Protein AF-A0A7S1W6C0-F1 (afdb_monomer_lite)

Radius of gyration: 25.52 Å; chains: 1; bounding box: 101×41×39 Å

Foldseek 3Di:
DDDDDDDDDDDDPPPDDDDPDDDDDDPLQQEEEAALPDPAAQAQVNLVGHPYYDDFPLDFPWDQDPVRAIDGPRRNVVVVVVPRPHYHYLYNFGADPVQVVVLNCCGHVVVDGSVRFDKDAQAWQALVQASPDDPQFTDTPHRYMFGWDQDPVGDTGGDDPPCPSNVSRVVSVPPPVVVD

Sequence (180 aa):
MRAPGGEAGGGGEAAAAGAPEAPRLPPWERVCLLDMDAEEALAPEDVARFDALIFGGILGNVTELPDGGYGSDDRTSEIRRLGFVHRRHLGPMQMTTDTAVLVCNLVLEDARPLAEIPFLDSPEIGASGDTKAGASECTCMEGFRYVARRAADGDWEPTLPDGMAELLAKSAGDDILDSL

InterPro domains:
  IPR007364 Protein arginine N-methyltransferase SFM1-like [PF04252] (29-172)
  IPR007364 Protein arginine N-methyltransferase SFM1-like [PTHR35517] (29-174)

Structure (mmCIF, N/CA/C/O backbone):
data_AF-A0A7S1W6C0-F1
#
_entry.id   AF-A0A7S1W6C0-F1
#
loop_
_atom_site.group_PDB
_atom_site.id
_atom_site.type_symbol
_atom_site.label_atom_id
_atom_site.label_alt_id
_atom_site.label_comp_id
_atom_site.label_asym_id
_atom_site.label_entity_id
_atom_site.label_seq_id
_atom_site.pdbx_PDB_ins_code
_atom_site.Cartn_x
_atom_site.Cartn_y
_atom_site.Cartn_z
_atom_site.occupancy
_atom_site.B_iso_or_equiv
_atom_site.auth_seq_id
_atom_site.auth_comp_id
_atom_site.auth_asym_id
_atom_site.auth_atom_id
_atom_site.pdbx_PDB_model_num
ATOM 1 N N . MET A 1 1 ? -79.864 -12.080 -11.402 1.00 49.44 1 MET A N 1
ATOM 2 C CA . MET A 1 1 ? -78.447 -12.517 -11.422 1.00 49.44 1 MET A CA 1
ATOM 3 C C . MET A 1 1 ? -77.684 -11.617 -12.388 1.00 49.44 1 MET A C 1
ATOM 5 O O . MET A 1 1 ? -78.238 -11.342 -13.443 1.00 49.44 1 MET A O 1
ATOM 9 N N . ARG A 1 2 ? -76.453 -11.222 -12.017 1.00 35.69 2 ARG A N 1
ATOM 10 C CA . ARG A 1 2 ? -75.518 -10.231 -12.617 1.00 35.69 2 ARG A CA 1
ATOM 11 C C . ARG A 1 2 ? -75.660 -8.766 -12.157 1.00 35.69 2 ARG A C 1
ATOM 13 O O . ARG A 1 2 ? -76.590 -8.074 -12.545 1.00 35.69 2 ARG A O 1
ATOM 20 N N . ALA A 1 3 ? -74.674 -8.331 -11.362 1.00 47.00 3 ALA A N 1
ATOM 21 C CA . ALA A 1 3 ? -74.160 -6.952 -11.307 1.00 47.00 3 ALA A CA 1
ATOM 22 C C . ALA A 1 3 ? -73.262 -6.691 -12.545 1.00 47.00 3 ALA A C 1
ATOM 24 O O . ALA A 1 3 ? -72.923 -7.671 -13.223 1.00 47.00 3 ALA A O 1
ATOM 25 N N . PRO A 1 4 ? -72.903 -5.436 -12.892 1.00 49.56 4 PRO A N 1
ATOM 26 C CA . PRO A 1 4 ? -71.765 -4.703 -12.282 1.00 49.56 4 PRO A CA 1
ATOM 27 C C . PRO A 1 4 ? -72.047 -3.174 -12.220 1.00 49.56 4 PRO A C 1
ATOM 29 O O . PRO A 1 4 ? -73.127 -2.746 -12.600 1.00 49.56 4 PRO A O 1
ATOM 32 N N . GLY A 1 5 ? -71.220 -2.240 -11.759 1.00 35.69 5 GLY A N 1
ATOM 33 C CA . GLY A 1 5 ? -69.847 -2.170 -11.272 1.00 35.69 5 GLY A CA 1
ATOM 34 C C . GLY A 1 5 ? -69.580 -0.673 -11.021 1.00 35.69 5 GLY A C 1
ATOM 35 O O . GLY A 1 5 ? -70.047 0.164 -11.791 1.00 35.69 5 GLY A O 1
ATOM 36 N N . GLY A 1 6 ? -68.932 -0.329 -9.909 1.00 39.00 6 GLY A N 1
ATOM 37 C CA . GLY A 1 6 ? -68.537 1.046 -9.600 1.00 39.00 6 GLY A CA 1
ATOM 38 C C . GLY A 1 6 ? -67.106 1.298 -10.061 1.00 39.00 6 GLY A C 1
ATOM 39 O O . GLY A 1 6 ? -66.210 0.551 -9.675 1.00 39.00 6 GLY A O 1
ATOM 40 N N . GLU A 1 7 ? -66.895 2.343 -10.857 1.00 37.06 7 GLU A N 1
ATOM 41 C CA . GLU A 1 7 ? -65.571 2.896 -11.143 1.00 37.06 7 GLU A CA 1
ATOM 42 C C . GLU A 1 7 ? -65.355 4.133 -10.266 1.00 37.06 7 GLU A C 1
ATOM 44 O O . GLU A 1 7 ? -66.051 5.138 -10.399 1.00 37.06 7 GLU A O 1
ATOM 49 N N . ALA A 1 8 ? -64.385 4.053 -9.357 1.00 40.72 8 ALA A N 1
ATOM 50 C CA . ALA A 1 8 ? -63.789 5.211 -8.710 1.00 40.72 8 ALA A CA 1
ATOM 51 C C . ALA A 1 8 ? -62.377 5.365 -9.279 1.00 40.72 8 ALA A C 1
ATOM 53 O O . ALA A 1 8 ? -61.504 4.533 -9.035 1.00 40.72 8 ALA A O 1
ATOM 54 N N . GLY A 1 9 ? -62.179 6.414 -10.077 1.00 36.75 9 GLY A N 1
ATOM 55 C CA . GLY A 1 9 ? -60.872 6.812 -10.582 1.00 36.75 9 GLY A CA 1
ATOM 56 C C . GLY A 1 9 ? -59.991 7.305 -9.438 1.00 36.75 9 GLY A C 1
ATOM 57 O O . GLY A 1 9 ? -60.198 8.398 -8.919 1.00 36.75 9 GLY A O 1
ATOM 58 N N . GLY A 1 10 ? -59.012 6.492 -9.047 1.00 35.94 10 GLY A N 1
ATOM 59 C CA . GLY A 1 10 ? -57.879 6.919 -8.236 1.00 35.94 10 GLY A CA 1
ATOM 60 C C . GLY A 1 10 ? -56.774 7.419 -9.156 1.00 35.94 10 GLY A C 1
ATOM 61 O O . GLY A 1 10 ? -56.163 6.627 -9.871 1.00 35.94 10 GLY A O 1
ATOM 62 N N . GLY A 1 11 ? -56.543 8.731 -9.162 1.00 34.03 11 GLY A N 1
ATOM 63 C CA . GLY A 1 11 ? -55.372 9.328 -9.793 1.00 34.03 11 GLY A CA 1
ATOM 64 C C . GLY A 1 11 ? -54.108 8.802 -9.120 1.00 34.03 11 GLY A C 1
ATOM 65 O O . GLY A 1 11 ? -53.917 8.993 -7.922 1.00 34.03 11 GLY A O 1
ATOM 66 N N . GLY A 1 12 ? -53.276 8.104 -9.890 1.00 36.66 12 GLY A N 1
ATOM 67 C CA . GLY A 1 12 ? -51.942 7.709 -9.466 1.00 36.66 12 GLY A CA 1
ATOM 68 C C . GLY A 1 12 ? -51.051 8.940 -9.387 1.00 36.66 12 GLY A C 1
ATOM 69 O O . GLY A 1 12 ? -50.703 9.525 -10.412 1.00 36.66 12 GLY A O 1
ATOM 70 N N . GLU A 1 13 ? -50.684 9.328 -8.172 1.00 41.00 13 GLU A N 1
ATOM 71 C CA . GLU A 1 13 ? -49.554 10.216 -7.944 1.00 41.00 13 GLU A CA 1
ATOM 72 C C . GLU A 1 13 ? -48.288 9.392 -8.192 1.00 41.00 13 GLU A C 1
ATOM 74 O O . GLU A 1 13 ? -47.941 8.484 -7.434 1.00 41.00 13 GLU A O 1
ATOM 79 N N . ALA A 1 14 ? -47.667 9.631 -9.346 1.00 42.00 14 ALA A N 1
ATOM 80 C CA . ALA A 1 14 ? -46.408 9.015 -9.717 1.00 42.00 14 ALA A CA 1
ATOM 81 C C . ALA A 1 14 ? -45.350 9.402 -8.677 1.00 42.00 14 ALA A C 1
ATOM 83 O O . ALA A 1 14 ? -44.993 10.574 -8.552 1.00 42.00 14 ALA A O 1
ATOM 84 N N . ALA A 1 15 ? -44.861 8.409 -7.933 1.00 41.94 15 ALA A N 1
ATOM 85 C CA . ALA A 1 15 ? -43.733 8.569 -7.033 1.00 41.94 15 ALA A CA 1
ATOM 86 C C . ALA A 1 15 ? -42.537 9.100 -7.832 1.00 41.94 15 ALA A C 1
ATOM 88 O O . ALA A 1 15 ? -42.015 8.426 -8.724 1.00 41.94 15 ALA A O 1
ATOM 89 N N . ALA A 1 16 ? -42.130 10.330 -7.526 1.00 45.84 16 ALA A N 1
ATOM 90 C CA . ALA A 1 16 ? -40.901 10.904 -8.035 1.00 45.84 16 ALA A CA 1
ATOM 91 C C . ALA A 1 16 ? -39.736 10.008 -7.595 1.00 45.84 16 ALA A C 1
ATOM 93 O O . ALA A 1 16 ? -39.485 9.837 -6.401 1.00 45.84 16 ALA A O 1
ATOM 94 N N . ALA A 1 17 ? -39.050 9.405 -8.566 1.00 52.84 17 ALA A N 1
ATOM 95 C CA . ALA A 1 17 ? -37.815 8.678 -8.334 1.00 52.84 17 ALA A CA 1
ATOM 96 C C . ALA A 1 17 ? -36.790 9.651 -7.731 1.00 52.84 17 ALA A C 1
ATOM 98 O O . ALA A 1 17 ? -36.376 10.611 -8.382 1.00 52.84 17 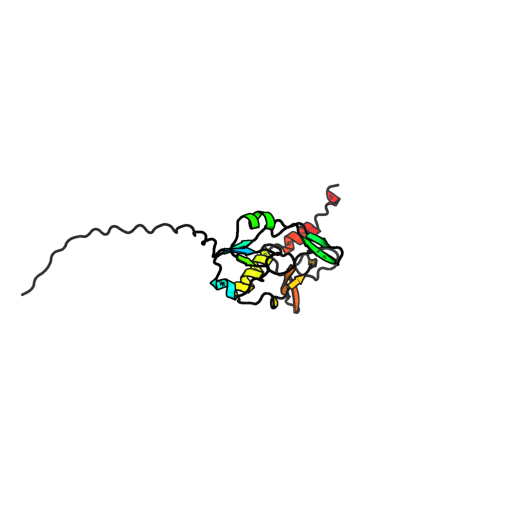ALA A O 1
ATOM 99 N N . GLY A 1 18 ? -36.446 9.432 -6.460 1.00 51.94 18 GLY A N 1
ATOM 100 C CA . GLY A 1 18 ? -35.439 10.213 -5.754 1.00 51.94 18 GLY A CA 1
ATOM 101 C C . GLY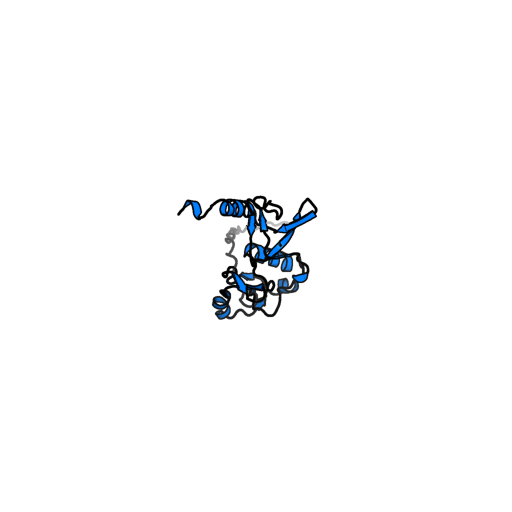 A 1 18 ? -34.090 10.106 -6.460 1.00 51.94 18 GLY A C 1
ATOM 102 O O . GLY A 1 18 ? -33.686 9.022 -6.881 1.00 51.94 18 GLY A O 1
ATOM 103 N N . ALA A 1 19 ? -33.408 11.243 -6.603 1.00 58.03 19 ALA A N 1
ATOM 104 C CA . ALA A 1 19 ? -32.023 11.289 -7.056 1.00 58.03 19 ALA A CA 1
ATOM 105 C C . ALA A 1 19 ? -31.146 10.366 -6.183 1.00 58.03 19 ALA A C 1
ATOM 107 O O . ALA A 1 19 ? -31.437 10.229 -4.991 1.00 58.03 19 ALA A O 1
ATOM 108 N N . PRO A 1 20 ? -30.088 9.742 -6.736 1.00 56.56 20 PRO A N 1
ATOM 109 C CA . PRO A 1 20 ? -29.189 8.915 -5.943 1.00 56.56 20 PRO A CA 1
ATOM 110 C C . PRO A 1 20 ? -28.595 9.768 -4.820 1.00 56.56 20 PRO A C 1
ATOM 112 O O . PRO A 1 20 ? -27.957 10.792 -5.067 1.00 56.56 20 PRO A O 1
ATOM 115 N N . GLU A 1 21 ? -28.867 9.368 -3.582 1.00 65.31 21 GLU A N 1
ATOM 116 C CA . GLU A 1 21 ? -28.285 9.989 -2.402 1.00 65.31 21 GLU A CA 1
ATOM 117 C C . GLU A 1 21 ? -26.764 9.811 -2.477 1.00 65.31 21 GLU A C 1
ATOM 119 O O . GLU A 1 21 ? -26.277 8.713 -2.758 1.00 65.31 21 GLU A O 1
ATOM 124 N N . ALA A 1 22 ? -26.010 10.897 -2.290 1.00 66.25 22 ALA A N 1
ATOM 125 C CA . ALA A 1 22 ? -24.554 10.831 -2.288 1.00 66.25 22 ALA A CA 1
ATOM 126 C C . ALA A 1 22 ? -24.091 9.776 -1.264 1.00 66.25 22 ALA A C 1
ATOM 128 O O . ALA A 1 22 ? -24.671 9.708 -0.174 1.00 66.25 22 ALA A O 1
ATOM 129 N N . PRO A 1 23 ? -23.075 8.954 -1.588 1.00 69.56 23 PRO A N 1
ATOM 130 C CA . PRO A 1 23 ? -22.630 7.904 -0.687 1.00 69.56 23 PRO A CA 1
ATOM 131 C C . PRO A 1 23 ? -22.219 8.530 0.646 1.00 69.56 23 PRO A C 1
ATOM 133 O O . PRO A 1 23 ? -21.350 9.402 0.708 1.00 69.56 23 PRO A O 1
ATOM 136 N N . ARG A 1 24 ? -22.900 8.118 1.716 1.00 80.44 24 ARG A N 1
ATOM 137 C CA . ARG A 1 24 ? -22.562 8.542 3.073 1.00 80.44 24 ARG A CA 1
ATOM 138 C C . ARG A 1 24 ? -21.245 7.882 3.463 1.00 80.44 24 ARG A C 1
ATOM 140 O O . ARG A 1 24 ? -21.060 6.693 3.215 1.00 80.44 24 ARG A O 1
ATOM 147 N N . LEU A 1 25 ? -20.352 8.649 4.086 1.00 85.50 25 LEU A N 1
ATOM 148 C CA . LEU A 1 25 ? -19.139 8.087 4.675 1.00 85.50 25 LEU A CA 1
ATOM 149 C C . LEU A 1 25 ? -19.520 7.055 5.750 1.00 85.50 25 LEU A C 1
ATOM 151 O O . LEU A 1 25 ? -20.492 7.285 6.482 1.00 85.50 25 LEU A O 1
ATOM 155 N N . PRO A 1 26 ? -18.785 5.935 5.851 1.00 91.00 26 PRO A N 1
ATOM 156 C CA . PRO A 1 26 ? -19.050 4.935 6.871 1.00 91.00 26 PRO A CA 1
ATOM 157 C C . PRO A 1 26 ? -18.786 5.499 8.276 1.00 91.00 26 PRO A C 1
ATOM 159 O O . PRO A 1 26 ? -18.070 6.496 8.431 1.00 91.00 26 PRO A O 1
ATOM 162 N N . PRO A 1 27 ? -19.360 4.877 9.319 1.00 92.31 27 PRO A N 1
ATOM 163 C CA . PRO A 1 27 ? -19.049 5.235 10.698 1.00 92.31 27 PRO A CA 1
ATOM 164 C C . PRO A 1 27 ? -17.557 5.012 10.988 1.00 92.31 27 PRO A C 1
ATOM 166 O O . PRO A 1 27 ? -16.916 4.155 10.379 1.00 92.31 27 PRO A O 1
ATOM 169 N N . TRP A 1 28 ? -16.998 5.776 11.928 1.00 90.31 28 TRP A N 1
ATOM 170 C CA . TRP A 1 28 ? -15.554 5.815 12.196 1.00 90.31 28 TRP A CA 1
ATOM 171 C C . TRP A 1 28 ? -14.974 4.456 12.610 1.00 90.31 28 TRP A C 1
ATOM 173 O O . TRP A 1 28 ? -13.836 4.132 12.289 1.00 90.31 28 TRP A O 1
ATOM 183 N N . GLU A 1 29 ? -15.778 3.621 13.265 1.00 94.50 29 GLU A N 1
ATOM 184 C CA . GLU A 1 29 ? -15.439 2.256 13.675 1.00 94.50 29 GLU A CA 1
ATOM 185 C C . GLU A 1 29 ? -15.299 1.291 12.489 1.00 94.50 29 GLU A C 1
ATOM 187 O O . GLU A 1 29 ? -14.768 0.197 12.643 1.00 94.50 29 GLU A O 1
ATOM 192 N N . ARG A 1 30 ? -15.780 1.674 11.302 1.00 95.44 30 ARG A N 1
ATOM 193 C CA . ARG A 1 30 ? -15.620 0.920 10.049 1.00 95.44 30 ARG A CA 1
ATOM 194 C C . ARG A 1 30 ? -14.613 1.580 9.106 1.00 95.44 30 ARG A C 1
ATOM 196 O O . ARG A 1 30 ? -14.504 1.182 7.950 1.00 95.44 30 ARG A O 1
ATOM 203 N N . VAL A 1 31 ? -13.864 2.569 9.593 1.00 95.19 31 VAL A N 1
ATOM 204 C CA . VAL A 1 31 ? -12.767 3.214 8.869 1.00 95.19 31 VAL A CA 1
ATOM 205 C C . VAL A 1 31 ? -11.439 2.723 9.433 1.00 95.19 31 VAL A C 1
ATOM 207 O O . VAL A 1 31 ? -11.209 2.775 10.642 1.00 95.19 31 VAL A O 1
ATOM 210 N N . CYS A 1 32 ? -10.541 2.284 8.556 1.00 96.00 32 CYS A N 1
ATOM 211 C CA . CYS A 1 32 ? -9.176 1.937 8.927 1.00 96.00 32 CYS A CA 1
ATOM 212 C C . CYS A 1 32 ? -8.182 2.951 8.360 1.00 96.00 32 CYS A C 1
ATOM 214 O O . CYS A 1 32 ? -8.211 3.278 7.175 1.00 96.00 32 CYS A O 1
ATOM 216 N N . LEU A 1 33 ? -7.289 3.444 9.215 1.00 94.94 33 LEU A N 1
ATOM 217 C CA . LEU A 1 33 ? -6.145 4.244 8.801 1.00 94.94 33 LEU A CA 1
ATOM 218 C C . LEU A 1 33 ? -4.982 3.321 8.409 1.00 94.94 33 LEU A C 1
ATOM 220 O O . LEU A 1 33 ? -4.511 2.529 9.227 1.00 94.94 33 LEU A O 1
ATOM 224 N N . LEU A 1 34 ? -4.486 3.466 7.184 1.00 94.12 34 LEU A N 1
ATOM 225 C CA . LEU A 1 34 ? -3.234 2.853 6.764 1.00 94.12 34 LEU A CA 1
ATOM 226 C C . LEU A 1 34 ? -2.062 3.671 7.304 1.00 94.12 34 LEU A C 1
ATOM 228 O O . LEU A 1 34 ? -1.939 4.865 7.025 1.00 94.12 34 LEU A O 1
ATOM 232 N N . ASP A 1 35 ? -1.233 3.019 8.108 1.00 91.50 35 ASP A N 1
ATOM 233 C CA . ASP A 1 35 ? -0.169 3.639 8.888 1.00 91.50 35 ASP A CA 1
ATOM 234 C C . ASP A 1 35 ? 1.003 2.665 9.014 1.00 91.50 35 ASP A C 1
ATOM 236 O O . ASP A 1 35 ? 0.819 1.538 9.475 1.00 91.50 35 ASP A O 1
ATOM 240 N N . MET A 1 36 ? 2.200 3.091 8.607 1.00 87.94 36 MET A N 1
ATOM 241 C CA . MET A 1 36 ? 3.411 2.268 8.695 1.00 87.94 36 MET A CA 1
ATOM 242 C C . MET A 1 36 ? 3.764 1.905 10.145 1.00 87.94 36 MET A C 1
ATOM 244 O O . MET A 1 36 ? 4.301 0.828 10.375 1.00 87.94 36 MET A O 1
ATOM 248 N N . ASP A 1 37 ? 3.373 2.740 11.115 1.00 88.19 37 ASP A N 1
ATOM 249 C CA . ASP A 1 37 ? 3.596 2.514 12.550 1.00 88.19 37 ASP A CA 1
ATOM 250 C C . ASP A 1 37 ? 2.436 1.754 13.224 1.00 88.19 37 ASP A C 1
ATOM 252 O O . ASP A 1 37 ? 2.252 1.821 14.447 1.00 88.19 37 ASP A O 1
ATOM 256 N N . ALA A 1 38 ? 1.549 1.118 12.455 1.00 92.19 38 ALA A N 1
ATOM 257 C CA . ALA A 1 38 ? 0.550 0.219 13.023 1.00 92.19 38 ALA A CA 1
ATOM 258 C C . ALA A 1 38 ? 1.204 -1.099 13.469 1.00 92.19 38 ALA A C 1
ATOM 260 O O . ALA A 1 38 ? 2.162 -1.560 12.861 1.00 92.19 38 ALA A O 1
ATOM 261 N N . GLU A 1 39 ? 0.659 -1.737 14.507 1.00 92.94 39 GLU A N 1
ATOM 262 C CA . GLU A 1 39 ? 1.182 -3.021 15.008 1.00 92.94 39 GLU A CA 1
ATOM 263 C C . GLU A 1 39 ? 0.772 -4.214 14.134 1.00 92.94 39 GLU A C 1
ATOM 265 O O . GLU A 1 39 ? 1.493 -5.204 14.049 1.00 92.94 39 GLU A O 1
ATOM 270 N N . GLU A 1 40 ? -0.401 -4.134 13.503 1.00 96.12 40 GLU A N 1
ATOM 271 C CA . GLU A 1 40 ? -0.990 -5.234 12.739 1.00 96.12 40 GLU A CA 1
ATOM 272 C C . GLU A 1 40 ? -0.957 -4.935 11.237 1.00 96.12 40 GLU A C 1
ATOM 274 O O . GLU A 1 40 ? -1.325 -3.841 10.794 1.00 96.12 40 GLU A O 1
ATOM 279 N N . ALA A 1 41 ? -0.557 -5.930 10.446 1.00 97.06 41 ALA A N 1
ATOM 280 C CA . ALA A 1 41 ? -0.608 -5.864 8.991 1.00 97.06 41 ALA A CA 1
ATOM 281 C C . ALA A 1 41 ? -2.058 -5.920 8.501 1.00 97.06 41 ALA A C 1
ATOM 283 O O . ALA A 1 41 ? -2.897 -6.572 9.127 1.00 97.06 41 ALA A O 1
ATOM 284 N N . LEU A 1 42 ? -2.345 -5.284 7.362 1.00 97.88 42 LEU A N 1
ATOM 285 C CA . LEU A 1 42 ? -3.613 -5.496 6.662 1.00 97.88 42 LEU A CA 1
ATOM 286 C C . LEU A 1 42 ? -3.751 -6.979 6.293 1.00 97.88 42 LEU A C 1
ATOM 288 O O . LEU A 1 42 ? -2.835 -7.561 5.703 1.00 97.88 42 LEU A O 1
ATOM 292 N N . ALA A 1 43 ? -4.889 -7.575 6.638 1.00 98.00 43 ALA A N 1
ATOM 293 C CA . ALA A 1 43 ? -5.156 -8.990 6.414 1.00 98.00 43 ALA A CA 1
ATOM 294 C C . ALA A 1 43 ? -6.489 -9.201 5.675 1.00 98.00 43 ALA A C 1
ATOM 296 O O . ALA A 1 43 ? -7.373 -8.348 5.771 1.00 98.00 43 ALA A O 1
ATOM 297 N N . PRO A 1 44 ? -6.675 -10.326 4.958 1.00 98.25 44 PRO A N 1
ATOM 298 C CA . PRO A 1 44 ? -7.917 -10.599 4.230 1.00 98.25 44 PRO A CA 1
ATOM 299 C C . PRO A 1 44 ? -9.184 -10.513 5.092 1.00 98.25 44 PRO A C 1
ATOM 301 O O . PRO A 1 44 ? -10.228 -10.060 4.631 1.00 98.25 44 PRO A O 1
ATOM 304 N N . GLU A 1 45 ? -9.107 -10.889 6.370 1.00 97.88 45 GLU A N 1
ATOM 305 C CA . GLU A 1 45 ? -10.244 -10.867 7.298 1.00 97.88 45 GLU A CA 1
ATOM 306 C C . GLU A 1 45 ? -10.753 -9.448 7.596 1.00 97.88 45 GLU A C 1
ATOM 308 O O . GLU A 1 45 ? -11.891 -9.269 8.046 1.00 97.88 45 GLU A O 1
ATOM 313 N N . ASP A 1 46 ? -9.936 -8.426 7.336 1.00 97.81 46 ASP A N 1
ATOM 314 C CA . ASP A 1 46 ? -10.300 -7.032 7.559 1.00 97.81 46 ASP A CA 1
ATOM 315 C C . ASP A 1 46 ? -11.395 -6.540 6.590 1.00 97.81 46 ASP A C 1
ATOM 317 O O . ASP A 1 46 ? -12.085 -5.569 6.910 1.00 97.81 46 ASP A O 1
ATOM 321 N N . VAL A 1 47 ? -11.660 -7.253 5.482 1.00 96.56 47 VAL A N 1
ATOM 322 C CA . VAL A 1 47 ? -12.748 -6.930 4.531 1.00 96.56 47 VAL A CA 1
ATOM 323 C C . VAL A 1 47 ? -14.131 -6.951 5.194 1.00 96.56 47 VAL A C 1
ATOM 325 O O . VAL A 1 47 ? -15.023 -6.187 4.839 1.00 96.56 47 VAL A O 1
ATOM 328 N N . ALA A 1 48 ? -14.323 -7.785 6.221 1.00 96.50 48 ALA A N 1
ATOM 329 C CA . ALA A 1 48 ? -15.577 -7.830 6.975 1.00 96.50 48 ALA A CA 1
ATOM 330 C C . ALA A 1 48 ? -15.701 -6.672 7.989 1.00 96.50 48 ALA A C 1
ATOM 332 O O . ALA A 1 48 ? -16.791 -6.376 8.498 1.00 96.50 48 ALA A O 1
ATOM 333 N N . ARG A 1 49 ? -14.577 -6.029 8.323 1.00 95.88 49 ARG A N 1
ATOM 334 C CA . ARG A 1 49 ? -14.460 -5.064 9.422 1.00 95.88 49 ARG A CA 1
ATOM 335 C C . ARG A 1 49 ? -14.528 -3.626 8.934 1.00 95.88 49 ARG A C 1
ATOM 337 O O . ARG A 1 49 ? -15.131 -2.804 9.624 1.00 95.88 49 ARG A O 1
ATOM 344 N N . PHE A 1 50 ? -13.941 -3.334 7.777 1.00 96.44 50 PHE A N 1
ATOM 345 C CA . PHE A 1 50 ? -13.774 -1.972 7.281 1.00 96.44 50 PHE A CA 1
ATOM 346 C C . PHE A 1 50 ? -14.560 -1.746 5.987 1.00 96.44 50 PHE A C 1
ATOM 348 O O . PHE A 1 50 ? -14.539 -2.579 5.092 1.00 96.44 50 PHE A O 1
ATOM 355 N N . ASP A 1 51 ? -15.222 -0.595 5.887 1.00 95.25 51 ASP A N 1
ATOM 356 C CA . ASP A 1 51 ? -15.893 -0.129 4.663 1.00 95.25 51 ASP A CA 1
ATOM 357 C C . ASP A 1 51 ? -15.041 0.888 3.894 1.00 95.25 51 ASP A C 1
ATOM 359 O O . ASP A 1 51 ? -15.297 1.168 2.725 1.00 95.25 51 ASP A O 1
ATOM 363 N N . ALA A 1 52 ? -14.065 1.502 4.567 1.00 94.62 52 ALA A N 1
ATOM 364 C CA . ALA A 1 52 ? -13.179 2.485 3.969 1.00 94.62 52 ALA A CA 1
ATOM 365 C C . ALA A 1 52 ? -11.777 2.414 4.571 1.00 94.62 52 ALA A C 1
ATOM 367 O O . ALA A 1 52 ? -11.596 2.216 5.777 1.00 94.62 52 ALA A O 1
ATOM 368 N N . LEU A 1 53 ? -10.794 2.655 3.708 1.00 95.06 53 LEU A N 1
ATOM 369 C CA . LEU A 1 53 ? -9.399 2.833 4.075 1.00 95.06 53 LEU A CA 1
ATOM 370 C C . LEU A 1 53 ? -9.008 4.294 3.872 1.00 95.06 53 LEU A C 1
ATOM 372 O O . LEU A 1 53 ? -9.338 4.902 2.852 1.00 95.06 53 LEU A O 1
ATOM 376 N N . ILE A 1 54 ? -8.282 4.851 4.833 1.00 93.00 54 ILE A N 1
ATOM 377 C CA . ILE A 1 54 ? -7.683 6.177 4.729 1.00 93.00 54 ILE A CA 1
ATOM 378 C C . ILE A 1 54 ? -6.184 6.013 4.552 1.00 93.00 54 ILE A C 1
ATOM 380 O O . ILE A 1 54 ? -5.506 5.409 5.378 1.00 93.00 54 ILE A O 1
ATOM 384 N N . PHE A 1 55 ? -5.672 6.588 3.472 1.00 90.00 55 PHE A N 1
ATOM 385 C CA . PHE A 1 55 ? -4.259 6.584 3.129 1.00 90.00 55 PHE A CA 1
ATOM 386 C C . PHE A 1 55 ? -3.620 7.829 3.754 1.00 90.00 55 PHE A C 1
ATOM 388 O O . PHE A 1 55 ? -3.793 8.948 3.269 1.00 90.00 55 PHE A O 1
ATOM 395 N N . GLY A 1 56 ? -2.940 7.645 4.885 1.00 72.94 56 GLY A N 1
ATOM 396 C CA . GLY A 1 56 ? -2.255 8.721 5.591 1.00 72.94 56 GLY A CA 1
ATOM 397 C C . GLY A 1 56 ? -0.878 9.001 5.016 1.00 72.94 56 GLY A C 1
ATOM 398 O O . GLY A 1 56 ? -0.092 8.074 4.885 1.00 72.94 56 GLY A O 1
ATOM 399 N N . GLY A 1 57 ? -0.583 10.267 4.692 1.00 67.31 57 GLY A N 1
ATOM 400 C CA . GLY A 1 57 ? 0.792 10.775 4.580 1.00 67.31 57 GLY A CA 1
ATOM 401 C C . GLY A 1 57 ? 1.768 9.972 3.708 1.00 67.31 57 GLY A C 1
ATOM 402 O O . GLY A 1 57 ? 2.961 10.024 3.974 1.00 67.31 57 GLY A O 1
ATOM 403 N N . ILE A 1 58 ? 1.286 9.252 2.688 1.00 62.69 58 ILE A N 1
ATOM 404 C CA . ILE A 1 58 ? 2.006 8.126 2.057 1.00 62.69 58 ILE A CA 1
ATOM 405 C C . ILE A 1 58 ? 3.303 8.502 1.336 1.00 62.69 58 ILE A C 1
ATOM 407 O O . ILE A 1 58 ? 4.140 7.642 1.101 1.00 62.69 58 ILE A O 1
ATOM 411 N N . LEU A 1 59 ? 3.527 9.780 1.038 1.00 64.62 59 LEU A N 1
ATOM 412 C CA . LEU A 1 59 ? 4.731 10.267 0.362 1.00 64.62 59 LEU A CA 1
ATOM 413 C C . LEU A 1 59 ? 5.514 11.230 1.269 1.00 64.62 59 LEU A C 1
ATOM 415 O O . LEU A 1 59 ? 5.664 12.417 0.966 1.00 64.62 59 LEU A O 1
ATOM 419 N N . GLY A 1 60 ? 5.960 10.734 2.427 1.00 68.38 60 GLY A N 1
ATOM 420 C CA . GLY A 1 60 ? 7.057 11.355 3.171 1.00 68.38 60 GLY A CA 1
ATOM 421 C C . GLY A 1 60 ? 8.343 11.339 2.340 1.00 68.38 60 GLY A C 1
ATOM 422 O O . GLY A 1 60 ? 8.481 10.499 1.450 1.00 68.38 60 GLY A O 1
ATOM 423 N N . ASN A 1 61 ? 9.265 12.270 2.596 1.00 79.50 61 ASN A N 1
ATOM 424 C CA . ASN A 1 61 ? 10.562 12.221 1.926 1.00 79.50 61 ASN A CA 1
ATOM 425 C C . ASN A 1 61 ? 11.323 10.991 2.430 1.00 79.50 61 ASN A C 1
ATOM 427 O O . ASN A 1 61 ? 11.497 10.838 3.641 1.00 79.50 61 ASN A O 1
ATOM 431 N N . VAL A 1 62 ? 11.746 10.129 1.507 1.00 80.38 62 VAL A N 1
ATOM 432 C CA . VAL A 1 62 ? 12.577 8.960 1.809 1.00 80.38 62 VAL A CA 1
ATOM 433 C C . VAL A 1 62 ? 13.952 9.436 2.273 1.00 80.38 62 VAL A C 1
ATOM 435 O O . VAL A 1 62 ? 14.546 10.335 1.677 1.00 80.38 62 VAL A O 1
ATOM 438 N N . THR A 1 63 ? 14.466 8.819 3.331 1.00 83.94 63 THR A N 1
ATOM 439 C CA . THR A 1 63 ? 15.836 9.009 3.815 1.00 83.94 63 THR A CA 1
ATOM 440 C C . THR A 1 63 ? 16.502 7.653 4.003 1.00 83.94 63 THR A C 1
ATOM 442 O O . THR A 1 63 ? 15.914 6.747 4.591 1.00 83.94 63 THR A O 1
ATOM 445 N N . GLU A 1 64 ? 17.724 7.501 3.499 1.00 83.69 64 GLU A N 1
ATOM 446 C CA . GLU A 1 64 ? 18.541 6.318 3.772 1.00 83.69 64 GLU A CA 1
ATOM 447 C C . GLU A 1 64 ? 19.057 6.381 5.218 1.00 83.69 64 GLU A C 1
ATOM 449 O O . GLU A 1 64 ? 19.516 7.424 5.700 1.00 83.69 64 GLU A O 1
ATOM 454 N N . LEU A 1 65 ? 18.942 5.270 5.935 1.00 84.56 65 LEU A N 1
ATOM 455 C CA . LEU A 1 65 ? 19.364 5.135 7.321 1.00 84.56 65 LEU A CA 1
ATOM 456 C C . LEU A 1 65 ? 20.804 4.598 7.396 1.00 84.56 65 LEU A C 1
ATOM 458 O O . LEU A 1 65 ? 21.260 3.902 6.491 1.00 84.56 65 LEU A O 1
ATOM 462 N N . PRO A 1 66 ? 21.545 4.854 8.494 1.00 86.00 66 PRO A N 1
ATOM 463 C CA . PRO A 1 66 ? 22.937 4.406 8.628 1.00 86.00 66 PRO A CA 1
ATOM 464 C C . PRO A 1 66 ? 23.150 2.885 8.567 1.00 86.00 66 PRO A C 1
ATOM 466 O O . PRO A 1 66 ? 24.284 2.434 8.413 1.00 86.00 66 PRO A O 1
ATOM 469 N N . ASP A 1 67 ? 22.091 2.097 8.753 1.00 86.75 67 ASP A N 1
ATOM 470 C CA . ASP A 1 67 ? 22.096 0.636 8.672 1.00 86.75 67 ASP A CA 1
ATOM 471 C C . ASP A 1 67 ? 21.774 0.100 7.263 1.00 86.75 67 ASP A C 1
ATOM 473 O O . ASP A 1 67 ? 21.720 -1.116 7.077 1.00 86.75 67 ASP A O 1
ATOM 477 N N . GLY A 1 68 ? 21.598 0.988 6.276 1.00 80.56 68 GLY A N 1
ATOM 478 C CA . GLY A 1 68 ? 21.212 0.654 4.904 1.00 80.56 68 GLY A CA 1
ATOM 479 C C . GLY A 1 68 ? 19.711 0.410 4.721 1.00 80.56 68 GLY A C 1
ATOM 480 O O . GLY A 1 68 ? 19.298 -0.062 3.664 1.00 80.56 68 GLY A O 1
ATOM 481 N N . GLY A 1 69 ? 18.892 0.678 5.744 1.00 82.12 69 GLY A N 1
ATOM 482 C CA . GLY A 1 69 ? 17.435 0.710 5.631 1.00 82.12 69 GLY A CA 1
ATOM 483 C C . GLY A 1 69 ? 16.913 2.044 5.090 1.00 82.12 69 GLY A C 1
ATOM 484 O O . GLY A 1 69 ? 17.662 3.003 4.915 1.00 82.12 69 GLY A O 1
ATOM 485 N N . TYR A 1 70 ? 15.599 2.129 4.884 1.00 83.12 70 TYR A N 1
ATOM 486 C CA . TYR A 1 70 ? 14.923 3.365 4.482 1.00 83.12 70 TYR A CA 1
ATOM 487 C C . TYR A 1 70 ? 13.949 3.827 5.567 1.00 83.12 70 TYR A C 1
ATOM 489 O O . TYR A 1 70 ? 13.220 3.026 6.150 1.00 83.12 70 TYR A O 1
ATOM 497 N N . GLY A 1 71 ? 13.938 5.132 5.826 1.00 82.12 71 GLY A N 1
ATOM 498 C CA . GLY A 1 71 ? 12.945 5.825 6.640 1.00 82.12 71 GLY A CA 1
ATOM 499 C C . GLY A 1 71 ? 12.183 6.860 5.815 1.00 82.12 71 GLY A C 1
ATOM 500 O O . GLY A 1 71 ? 12.588 7.211 4.708 1.00 82.12 71 GLY A O 1
ATOM 501 N N . SER A 1 72 ? 11.093 7.389 6.365 1.00 82.38 72 SER A N 1
ATOM 502 C CA . SER A 1 72 ? 10.301 8.442 5.723 1.00 82.38 72 SER A CA 1
ATOM 503 C C . SER A 1 72 ? 9.792 9.449 6.744 1.00 82.38 72 SER A C 1
ATOM 505 O O . SER A 1 72 ? 9.536 9.078 7.891 1.00 82.38 72 SER A O 1
ATOM 507 N N . ASP A 1 73 ? 9.562 10.695 6.325 1.00 83.44 73 ASP A N 1
ATOM 508 C CA . ASP A 1 73 ? 8.853 11.669 7.163 1.00 83.44 73 ASP A CA 1
ATOM 509 C C . ASP A 1 73 ? 7.504 11.104 7.642 1.00 83.44 73 ASP A C 1
ATOM 511 O O . ASP A 1 73 ? 6.637 10.767 6.830 1.00 83.44 73 ASP A O 1
ATOM 515 N N . ASP A 1 74 ? 7.281 11.084 8.957 1.00 82.94 74 ASP A N 1
ATOM 516 C CA . ASP A 1 74 ? 6.013 10.650 9.543 1.00 82.94 74 ASP A CA 1
ATOM 517 C C . ASP A 1 74 ? 4.924 11.731 9.408 1.00 82.94 74 ASP A C 1
ATOM 519 O O . ASP A 1 74 ? 4.536 12.416 10.363 1.00 82.94 74 ASP A O 1
ATOM 523 N N . ARG A 1 75 ? 4.404 11.890 8.189 1.00 83.94 75 ARG A N 1
ATOM 524 C CA . ARG A 1 75 ? 3.276 12.791 7.900 1.00 83.94 75 ARG A CA 1
ATOM 525 C C . ARG A 1 75 ? 1.941 12.231 8.393 1.00 83.94 75 ARG A C 1
ATOM 527 O O . ARG A 1 75 ? 0.992 12.991 8.592 1.00 83.94 75 ARG A O 1
ATOM 534 N N . THR A 1 76 ? 1.858 10.922 8.621 1.00 84.88 76 THR A N 1
ATOM 535 C CA . THR A 1 76 ? 0.660 10.249 9.144 1.00 84.88 76 THR A CA 1
ATOM 536 C C . THR A 1 76 ? 0.401 10.601 10.612 1.00 84.88 76 THR A C 1
ATOM 538 O O . THR A 1 76 ? -0.755 10.606 11.049 1.00 84.88 76 THR A O 1
ATOM 541 N N . SER A 1 77 ? 1.433 11.012 11.359 1.00 85.56 77 SER A N 1
ATOM 542 C CA . SER A 1 77 ? 1.314 11.526 12.732 1.00 85.56 77 SER A CA 1
ATOM 543 C C . SER A 1 77 ? 0.276 12.636 12.910 1.00 85.56 77 SER A C 1
ATOM 545 O O . SER A 1 77 ? -0.390 12.687 13.948 1.00 85.56 77 SER A O 1
ATOM 547 N N . GLU A 1 78 ? 0.086 13.495 11.906 1.00 85.88 78 GLU A N 1
ATOM 548 C CA . GLU A 1 78 ? -0.869 14.602 11.972 1.00 85.88 78 GLU A CA 1
ATOM 549 C C . GLU A 1 78 ? -2.314 14.097 12.043 1.00 85.88 78 GLU A C 1
ATOM 551 O O . GLU A 1 78 ? -3.110 14.591 12.844 1.00 85.88 78 GLU A O 1
ATOM 556 N N . ILE A 1 79 ? -2.643 13.055 11.273 1.00 86.94 79 ILE A N 1
ATOM 557 C CA . ILE A 1 79 ? -3.997 12.490 11.239 1.00 86.94 79 ILE A CA 1
ATOM 558 C C . ILE A 1 79 ? -4.226 11.413 12.301 1.00 86.94 79 ILE A C 1
ATOM 560 O O . ILE A 1 79 ? -5.372 11.180 12.684 1.00 86.94 79 ILE A O 1
ATOM 564 N N . ARG A 1 80 ? -3.169 10.817 12.874 1.00 88.38 80 ARG A N 1
ATOM 565 C CA . ARG A 1 80 ? -3.302 9.945 14.059 1.00 88.38 80 ARG A CA 1
ATOM 566 C C . ARG A 1 80 ? -3.984 10.644 15.229 1.00 88.38 80 ARG A C 1
ATOM 568 O O . ARG A 1 80 ? -4.724 10.007 15.978 1.00 88.38 80 ARG A O 1
ATOM 575 N N . ARG A 1 81 ? -3.781 11.958 15.367 1.00 88.19 81 ARG A N 1
ATOM 576 C CA . ARG A 1 81 ? -4.402 12.781 16.420 1.00 88.19 81 ARG A CA 1
ATOM 577 C C . ARG A 1 81 ? -5.935 12.795 16.348 1.00 88.19 81 ARG A C 1
ATOM 579 O O . ARG A 1 81 ? -6.568 13.156 17.334 1.00 88.19 81 ARG A O 1
ATOM 586 N N . LEU A 1 82 ? -6.527 12.374 15.226 1.00 87.94 82 LEU A N 1
ATOM 587 C CA . LEU A 1 82 ? -7.978 12.267 15.043 1.00 87.94 82 LEU A CA 1
ATOM 588 C C . LEU A 1 82 ? -8.599 11.041 15.738 1.00 87.94 82 LEU A C 1
ATOM 590 O O . LEU A 1 82 ? -9.820 10.929 15.775 1.00 87.94 82 LEU A O 1
ATOM 594 N N . GLY A 1 83 ? -7.792 10.136 16.305 1.00 86.81 83 GLY A N 1
ATOM 595 C CA 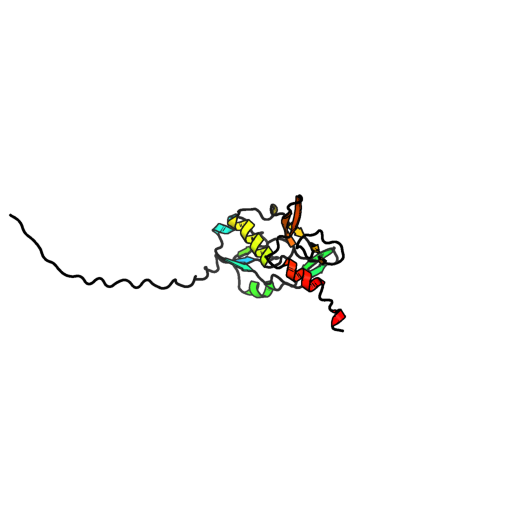. GLY A 1 83 ? -8.295 9.026 17.119 1.00 86.81 83 GLY A CA 1
ATOM 596 C C . GLY A 1 83 ? -8.961 7.914 16.306 1.00 86.81 83 GLY A C 1
ATOM 597 O O . GLY A 1 83 ? -10.054 7.465 16.644 1.00 86.81 83 GLY A O 1
ATOM 598 N N . PHE A 1 84 ? -8.325 7.475 15.217 1.00 89.62 84 PHE A N 1
ATOM 599 C CA . PHE A 1 84 ? -8.759 6.293 14.465 1.00 89.62 84 PHE A CA 1
ATOM 600 C C . PHE A 1 84 ? -8.757 5.039 15.341 1.00 89.62 84 PHE A C 1
ATOM 602 O O . PHE A 1 84 ? -7.752 4.726 15.978 1.00 89.62 84 PHE A O 1
ATOM 609 N N . VAL A 1 85 ? -9.876 4.309 15.340 1.00 91.81 85 VAL A N 1
ATOM 610 C CA . VAL A 1 85 ? -10.039 3.074 16.128 1.00 91.81 85 VAL A CA 1
ATOM 611 C C . VAL A 1 85 ? -9.190 1.940 15.555 1.00 91.81 85 VAL A C 1
ATOM 613 O O . VAL A 1 85 ? -8.651 1.121 16.299 1.00 91.81 85 VAL A O 1
ATOM 616 N N . HIS A 1 86 ? -9.054 1.898 14.230 1.00 95.25 86 HIS A N 1
ATOM 617 C CA . HIS A 1 86 ? -8.353 0.838 13.521 1.00 95.25 86 HIS A CA 1
ATOM 618 C C . HIS A 1 86 ? -7.194 1.396 12.708 1.00 95.25 86 HIS A C 1
ATOM 620 O O . HIS A 1 86 ? -7.350 2.351 11.944 1.00 95.25 86 HIS A O 1
ATOM 626 N N . ARG A 1 87 ? -6.031 0.762 12.861 1.00 94.94 87 ARG A N 1
ATOM 627 C CA . ARG A 1 87 ? -4.812 1.052 12.109 1.00 94.94 87 ARG A CA 1
ATOM 628 C C . ARG A 1 87 ? -4.237 -0.249 11.555 1.00 94.94 87 ARG A C 1
ATOM 630 O O . ARG A 1 87 ? -4.274 -1.274 12.245 1.00 94.94 87 ARG A O 1
ATOM 637 N N . ARG A 1 88 ? -3.745 -0.206 10.318 1.00 96.62 88 ARG A N 1
ATOM 638 C CA . ARG A 1 88 ? -3.095 -1.332 9.634 1.00 96.62 88 ARG A CA 1
ATOM 639 C C . ARG A 1 88 ? -1.870 -0.855 8.872 1.00 96.62 88 ARG A C 1
ATOM 641 O O . ARG A 1 88 ? -1.919 0.221 8.283 1.00 96.62 88 ARG A O 1
ATOM 648 N N . HIS A 1 89 ? -0.810 -1.655 8.838 1.00 95.12 89 HIS A N 1
ATOM 649 C CA . HIS A 1 89 ? 0.356 -1.377 7.997 1.00 95.12 89 HIS A CA 1
ATOM 650 C C . HIS A 1 89 ? 0.335 -2.233 6.723 1.00 95.12 89 HIS A C 1
ATOM 652 O O . HIS A 1 89 ? -0.220 -3.333 6.701 1.00 95.12 89 HIS A O 1
ATOM 658 N N . LEU A 1 90 ? 0.981 -1.743 5.660 1.00 95.31 90 LEU A N 1
ATOM 659 C CA . LEU A 1 90 ? 1.208 -2.491 4.409 1.00 95.31 90 LEU A CA 1
ATOM 660 C C . LEU A 1 90 ? 2.626 -3.075 4.315 1.00 95.31 90 LEU A C 1
ATOM 662 O O . LEU A 1 90 ? 3.030 -3.613 3.288 1.00 95.31 90 LEU A O 1
ATOM 666 N N . GLY A 1 91 ? 3.380 -2.984 5.409 1.00 91.88 91 GLY A N 1
ATOM 667 C CA . GLY A 1 91 ? 4.756 -3.453 5.509 1.00 91.88 91 GLY A CA 1
ATOM 668 C C . GLY A 1 91 ? 5.697 -2.328 5.941 1.00 91.88 91 GLY A C 1
ATOM 669 O O . GLY A 1 91 ? 5.249 -1.198 6.126 1.00 91.88 91 GLY A O 1
ATOM 670 N N . PRO A 1 92 ? 6.989 -2.646 6.122 1.00 87.44 92 PRO A N 1
ATOM 671 C CA . PRO A 1 92 ? 7.980 -1.696 6.627 1.00 87.44 92 PRO A CA 1
ATOM 672 C C . PRO A 1 92 ? 8.521 -0.740 5.554 1.00 87.44 92 PRO A C 1
ATOM 674 O O . PRO A 1 92 ? 9.103 0.280 5.898 1.00 87.44 92 PRO A O 1
ATOM 677 N N . MET A 1 93 ? 8.350 -1.066 4.269 1.00 88.50 93 MET A N 1
ATOM 678 C CA . MET A 1 93 ? 8.809 -0.241 3.149 1.00 88.50 93 MET A CA 1
ATOM 679 C C . MET A 1 93 ? 7.688 0.674 2.667 1.00 88.50 93 MET A C 1
ATOM 681 O O . MET A 1 93 ? 6.537 0.244 2.547 1.00 88.50 93 MET A O 1
ATOM 685 N N . GLN A 1 94 ? 8.041 1.917 2.352 1.00 89.38 94 GLN A N 1
ATOM 686 C CA . GLN A 1 94 ? 7.110 2.894 1.810 1.00 89.38 94 GLN A CA 1
ATOM 687 C C . GLN A 1 94 ? 6.623 2.451 0.423 1.00 89.38 94 GLN A C 1
ATOM 689 O O . GLN A 1 94 ? 7.360 1.855 -0.359 1.00 89.38 94 GLN A O 1
ATOM 694 N N . MET A 1 95 ? 5.365 2.736 0.110 1.00 91.38 95 MET A N 1
ATOM 695 C CA . MET A 1 95 ? 4.763 2.468 -1.197 1.00 91.38 95 MET A CA 1
ATOM 696 C C . MET A 1 95 ? 4.285 3.784 -1.795 1.00 91.38 95 MET A C 1
ATOM 698 O O . MET A 1 95 ? 3.914 4.699 -1.061 1.00 91.38 95 MET A O 1
ATOM 702 N N . THR A 1 96 ? 4.240 3.881 -3.121 1.00 89.56 96 THR A N 1
ATOM 703 C CA . THR A 1 96 ? 3.463 4.946 -3.759 1.00 89.56 96 THR A CA 1
ATOM 704 C C . THR A 1 96 ? 1.975 4.750 -3.470 1.00 89.56 96 THR A C 1
ATOM 706 O O . THR A 1 96 ? 1.532 3.644 -3.151 1.00 89.56 96 THR A O 1
ATOM 709 N N . THR A 1 97 ? 1.172 5.811 -3.569 1.00 89.50 97 THR A N 1
ATOM 710 C CA . THR A 1 97 ? -0.268 5.723 -3.275 1.00 89.50 97 THR A CA 1
ATOM 711 C C . THR A 1 97 ? -0.978 4.701 -4.164 1.00 89.50 97 THR A C 1
ATOM 713 O O . THR A 1 97 ? -1.798 3.932 -3.675 1.00 89.50 97 THR A O 1
ATOM 716 N N . ASP A 1 98 ? -0.650 4.657 -5.453 1.00 90.75 98 ASP A N 1
ATOM 717 C CA . ASP A 1 98 ? -1.188 3.684 -6.406 1.00 90.75 98 ASP A CA 1
ATOM 718 C C . ASP A 1 98 ? -0.794 2.245 -6.044 1.00 90.75 98 ASP A C 1
ATOM 720 O O . ASP A 1 98 ? -1.660 1.368 -6.017 1.00 90.75 98 ASP A O 1
ATOM 724 N N . THR A 1 99 ? 0.466 2.010 -5.661 1.00 93.38 99 THR A N 1
ATOM 725 C CA . THR A 1 99 ? 0.906 0.694 -5.182 1.00 93.38 99 THR A CA 1
ATOM 726 C C . THR A 1 99 ? 0.183 0.307 -3.895 1.00 93.38 99 THR A C 1
ATOM 728 O O . THR A 1 99 ? -0.286 -0.822 -3.773 1.00 93.38 99 THR A O 1
ATOM 731 N N . ALA A 1 100 ? 0.050 1.229 -2.939 1.00 94.12 100 ALA A N 1
ATOM 732 C CA . ALA A 1 100 ? -0.652 0.977 -1.685 1.00 94.12 100 ALA A CA 1
ATOM 733 C C . ALA A 1 100 ? -2.116 0.579 -1.937 1.00 94.12 100 ALA A C 1
ATOM 735 O O . ALA A 1 100 ? -2.599 -0.393 -1.359 1.00 94.12 100 ALA A O 1
ATOM 736 N N . VAL A 1 101 ? -2.807 1.282 -2.843 1.00 94.75 101 VAL A N 1
ATOM 737 C CA . VAL A 1 101 ? -4.181 0.949 -3.255 1.00 94.75 101 VAL A CA 1
ATOM 738 C C . VAL A 1 101 ? -4.241 -0.432 -3.910 1.00 94.75 101 VAL A C 1
ATOM 740 O O . VAL A 1 101 ? -5.116 -1.227 -3.565 1.00 94.75 101 VAL A O 1
ATOM 743 N N . LEU A 1 102 ? -3.300 -0.749 -4.806 1.00 95.38 102 LEU A N 1
ATOM 744 C CA . LEU A 1 102 ? -3.212 -2.067 -5.435 1.00 95.38 102 LEU A CA 1
ATOM 745 C C . LEU A 1 102 ? -3.024 -3.176 -4.391 1.00 95.38 102 LEU A C 1
ATOM 747 O O . LEU A 1 102 ? -3.725 -4.183 -4.439 1.00 95.38 102 LEU A O 1
ATOM 751 N N . VAL A 1 103 ? -2.125 -2.988 -3.423 1.00 96.75 103 VAL A N 1
ATOM 752 C CA . VAL A 1 103 ? -1.906 -3.949 -2.333 1.00 96.75 103 VAL A CA 1
ATOM 753 C C . VAL A 1 103 ? -3.174 -4.134 -1.508 1.00 96.75 103 VAL A C 1
ATOM 755 O O . VAL A 1 103 ? -3.548 -5.271 -1.237 1.00 96.75 103 VAL A O 1
ATOM 758 N N . CYS A 1 104 ? -3.879 -3.058 -1.154 1.00 97.06 104 CYS A N 1
ATOM 759 C CA . CYS A 1 104 ? -5.153 -3.167 -0.445 1.00 97.06 104 CYS A CA 1
ATOM 760 C C . CYS A 1 104 ? -6.187 -3.981 -1.228 1.00 97.06 104 CYS A C 1
ATOM 762 O O . CYS A 1 104 ? -6.847 -4.831 -0.638 1.00 97.06 104 CYS A O 1
ATOM 764 N N . ASN A 1 105 ? -6.292 -3.768 -2.542 1.00 96.69 105 ASN A N 1
ATOM 765 C CA . ASN A 1 105 ? -7.187 -4.544 -3.399 1.00 96.69 105 ASN A CA 1
ATOM 766 C C . ASN A 1 105 ? -6.800 -6.032 -3.420 1.00 96.69 105 ASN A C 1
ATOM 768 O O . ASN A 1 105 ? -7.648 -6.893 -3.216 1.00 96.69 105 ASN A O 1
ATOM 772 N N . LEU A 1 106 ? -5.513 -6.346 -3.597 1.00 97.25 106 LEU A N 1
ATOM 773 C CA . LEU A 1 106 ? -5.024 -7.730 -3.568 1.00 97.25 106 LEU A CA 1
ATOM 774 C C . LEU A 1 106 ? -5.303 -8.413 -2.218 1.00 97.25 106 LEU A C 1
ATOM 776 O O . LEU A 1 106 ? -5.643 -9.593 -2.174 1.00 97.25 106 LEU A O 1
ATOM 780 N N . VAL A 1 107 ? -5.159 -7.687 -1.108 1.00 98.06 107 VAL A N 1
ATOM 781 C CA . VAL A 1 107 ? -5.372 -8.258 0.226 1.00 98.06 107 VAL A CA 1
ATOM 782 C C . VAL A 1 107 ? -6.850 -8.462 0.534 1.00 98.06 107 VAL A C 1
ATOM 784 O O . VAL A 1 107 ? -7.226 -9.533 1.005 1.00 98.06 107 VAL A O 1
ATOM 787 N N . LEU A 1 108 ? -7.683 -7.451 0.289 1.00 97.69 108 LEU A N 1
ATOM 788 C CA . LEU A 1 108 ? -9.076 -7.445 0.736 1.00 97.69 108 LEU A CA 1
ATOM 789 C C . LEU A 1 108 ? -10.032 -8.078 -0.275 1.00 97.69 108 LEU A C 1
ATOM 791 O O . LEU A 1 108 ? -10.901 -8.847 0.124 1.00 97.69 108 LEU A O 1
ATOM 795 N N . GLU A 1 109 ? -9.863 -7.786 -1.565 1.00 96.50 109 GLU A N 1
ATOM 796 C CA . GLU A 1 109 ? -10.762 -8.274 -2.620 1.00 96.50 109 GLU A CA 1
ATOM 797 C C . GLU A 1 109 ? -10.312 -9.640 -3.148 1.00 96.50 109 GLU A C 1
ATOM 799 O O . GLU A 1 109 ? -11.118 -10.565 -3.250 1.00 96.50 109 GLU A O 1
ATOM 804 N N . ASP A 1 110 ? -9.010 -9.813 -3.405 1.00 96.94 110 ASP A N 1
ATOM 805 C CA . ASP A 1 110 ? -8.468 -11.098 -3.880 1.00 96.94 110 ASP A CA 1
ATOM 806 C C . ASP A 1 110 ? -8.143 -12.072 -2.730 1.00 96.94 110 ASP A C 1
ATOM 808 O O . ASP A 1 110 ? -7.645 -13.176 -2.972 1.00 96.94 110 ASP A O 1
ATOM 812 N N . ALA A 1 111 ? -8.408 -11.669 -1.481 1.00 97.31 111 ALA A N 1
ATOM 813 C CA . ALA A 1 111 ? -8.138 -12.431 -0.263 1.00 97.31 111 ALA A CA 1
ATOM 814 C C . ALA A 1 111 ? -6.695 -12.969 -0.170 1.00 97.31 111 ALA A C 1
ATOM 816 O O . ALA A 1 111 ? -6.457 -14.051 0.375 1.00 97.31 111 ALA A O 1
ATOM 817 N N . ARG A 1 112 ? -5.718 -12.234 -0.717 1.00 97.31 112 ARG A N 1
ATOM 818 C CA . ARG A 1 112 ? -4.313 -12.651 -0.743 1.00 97.31 112 ARG A CA 1
ATOM 819 C C . ARG A 1 112 ? -3.572 -12.125 0.488 1.00 97.31 112 ARG A C 1
ATOM 821 O O . ARG A 1 112 ? -3.474 -10.912 0.651 1.00 97.31 112 ARG A O 1
ATOM 828 N N . PRO A 1 113 ? -2.981 -12.978 1.339 1.00 97.25 113 PRO A N 1
ATOM 829 C CA . PRO A 1 113 ? -2.170 -12.502 2.454 1.00 97.25 113 PRO A CA 1
ATOM 830 C C . PRO A 1 113 ? -1.037 -11.585 1.981 1.00 97.25 113 PRO A C 1
ATOM 832 O O . PRO A 1 113 ? -0.371 -11.876 0.987 1.00 97.25 113 PRO A O 1
ATOM 835 N N . LEU A 1 114 ? -0.765 -10.508 2.727 1.00 96.19 114 LEU A N 1
ATOM 836 C CA . LEU A 1 114 ? 0.282 -9.534 2.387 1.00 96.19 114 LEU A CA 1
ATOM 837 C C . LEU A 1 114 ? 1.651 -10.199 2.141 1.00 96.19 114 LEU A C 1
ATOM 839 O O . LEU A 1 114 ? 2.390 -9.790 1.251 1.00 96.19 114 LEU A O 1
ATOM 843 N N . ALA A 1 115 ? 1.967 -11.254 2.898 1.00 95.88 115 ALA A N 1
ATOM 844 C CA . ALA A 1 115 ? 3.212 -12.014 2.780 1.00 95.88 115 ALA A CA 1
ATOM 845 C C . ALA A 1 115 ? 3.344 -12.828 1.474 1.00 95.88 115 ALA A C 1
ATOM 847 O O . ALA A 1 115 ? 4.445 -13.256 1.139 1.00 95.88 115 ALA A O 1
ATOM 848 N N . GLU A 1 116 ? 2.247 -13.061 0.749 1.00 96.00 116 GLU A N 1
ATOM 849 C CA . GLU A 1 116 ? 2.230 -13.810 -0.515 1.00 96.00 116 GLU A CA 1
ATOM 850 C C . GLU A 1 116 ? 2.306 -12.901 -1.749 1.00 96.00 116 GLU A C 1
ATOM 852 O O . GLU A 1 116 ? 2.442 -13.385 -2.876 1.00 96.00 116 GLU A O 1
ATOM 857 N N . ILE A 1 117 ? 2.207 -11.583 -1.566 1.00 96.44 117 ILE A N 1
ATOM 858 C CA . ILE A 1 117 ? 2.333 -10.626 -2.662 1.00 96.44 117 ILE A CA 1
ATOM 859 C C . ILE A 1 117 ? 3.820 -10.514 -3.033 1.00 96.44 117 ILE A C 1
ATOM 861 O O . ILE A 1 117 ? 4.648 -10.218 -2.171 1.00 96.44 117 ILE A O 1
ATOM 865 N N . PRO A 1 118 ? 4.194 -10.752 -4.302 1.00 95.81 118 PRO A N 1
ATOM 866 C CA . PRO A 1 118 ? 5.564 -10.550 -4.740 1.00 95.81 118 PRO A CA 1
ATOM 867 C C . PRO A 1 118 ? 5.847 -9.047 -4.854 1.00 95.81 118 PRO A C 1
ATOM 869 O O . PRO A 1 118 ? 5.056 -8.296 -5.427 1.00 95.81 118 PRO A O 1
ATOM 872 N N . PHE A 1 119 ? 6.987 -8.615 -4.322 1.00 95.75 119 PHE A N 1
ATOM 873 C CA . PHE A 1 119 ? 7.392 -7.212 -4.283 1.00 95.75 119 PHE A CA 1
ATOM 874 C C . PHE A 1 119 ? 8.771 -7.009 -4.911 1.00 95.75 119 PHE A C 1
ATOM 876 O O . PHE A 1 119 ? 9.616 -7.904 -4.872 1.00 95.75 119 PHE A O 1
ATOM 883 N N . LEU A 1 120 ? 8.984 -5.816 -5.462 1.00 94.25 120 LEU A N 1
ATOM 884 C CA . LEU A 1 120 ? 10.291 -5.281 -5.832 1.00 94.25 120 LEU A CA 1
ATOM 885 C C . LEU A 1 120 ? 10.560 -4.044 -4.975 1.00 94.25 120 LEU A C 1
ATOM 887 O O . LEU A 1 120 ? 9.727 -3.137 -4.925 1.00 94.25 120 LEU A O 1
ATOM 891 N N . ASP A 1 121 ? 11.718 -4.022 -4.324 1.00 93.12 121 ASP A N 1
ATOM 892 C CA . ASP A 1 121 ? 12.163 -2.918 -3.474 1.00 93.12 121 ASP A CA 1
ATOM 893 C C . ASP A 1 121 ? 13.198 -2.090 -4.234 1.00 93.12 121 ASP A C 1
ATOM 895 O O . ASP A 1 121 ? 14.137 -2.655 -4.795 1.00 93.12 121 ASP A O 1
ATOM 899 N N . SER A 1 122 ? 13.010 -0.769 -4.265 1.00 90.44 122 SER A N 1
ATOM 900 C CA . SER A 1 122 ? 13.861 0.182 -4.991 1.00 90.44 122 SER A CA 1
ATOM 901 C C . SER A 1 122 ? 14.133 -0.215 -6.458 1.00 90.44 122 SER A C 1
ATOM 903 O O . SER A 1 122 ? 15.296 -0.290 -6.855 1.00 90.44 122 SER A O 1
ATOM 905 N N . PRO A 1 123 ? 13.106 -0.515 -7.286 1.00 90.25 123 PRO A N 1
ATOM 906 C CA . PRO A 1 123 ? 13.341 -0.916 -8.668 1.00 90.25 123 PRO A CA 1
ATOM 907 C C . PRO A 1 123 ? 13.903 0.238 -9.510 1.00 90.25 123 PRO A C 1
ATOM 909 O O . PRO A 1 123 ? 13.506 1.397 -9.362 1.00 90.25 123 PRO A O 1
ATOM 912 N N . GLU A 1 124 ? 14.768 -0.107 -10.460 1.00 86.69 124 GLU A N 1
ATOM 913 C CA . GLU A 1 124 ? 15.134 0.767 -11.573 1.00 86.69 124 GLU A CA 1
ATOM 914 C C . GLU A 1 124 ? 14.093 0.604 -12.684 1.00 86.69 124 GLU A C 1
ATOM 916 O O . GLU A 1 124 ? 13.842 -0.508 -13.151 1.00 86.69 124 GLU A O 1
ATOM 921 N N . ILE A 1 125 ? 13.459 1.705 -13.085 1.00 84.12 125 ILE A N 1
ATOM 922 C CA . ILE A 1 125 ? 12.393 1.709 -14.087 1.00 84.12 125 ILE A CA 1
ATOM 923 C C . ILE A 1 125 ? 12.914 2.358 -15.362 1.00 84.12 125 ILE A C 1
ATOM 925 O O . ILE A 1 125 ? 13.269 3.536 -15.377 1.00 84.12 125 ILE A O 1
ATOM 929 N N . GLY A 1 126 ? 12.947 1.578 -16.435 1.00 77.50 126 GLY A N 1
ATOM 930 C CA . GLY A 1 126 ? 13.283 2.036 -17.772 1.00 77.50 126 GLY A CA 1
ATOM 931 C C . GLY A 1 126 ? 12.161 2.802 -18.462 1.00 77.50 126 GLY A C 1
ATOM 932 O O . GLY A 1 126 ? 10.999 2.742 -18.056 1.00 77.50 126 GLY A O 1
ATOM 933 N N . ALA A 1 127 ? 12.485 3.453 -19.580 1.00 68.12 127 ALA A N 1
ATOM 934 C CA . ALA A 1 127 ? 11.508 4.186 -20.386 1.00 68.12 127 ALA A CA 1
ATOM 935 C C . ALA A 1 127 ? 10.329 3.329 -20.903 1.00 68.12 127 ALA A C 1
ATOM 937 O O . ALA A 1 127 ? 9.226 3.836 -21.107 1.00 68.12 127 ALA A O 1
ATOM 938 N N . SER A 1 128 ? 10.539 2.024 -21.089 1.00 66.56 128 SER A N 1
ATOM 939 C CA . SER A 1 128 ? 9.508 1.039 -21.452 1.00 66.56 128 SER A CA 1
ATOM 940 C C . SER A 1 128 ? 8.680 0.536 -20.259 1.00 66.56 128 SER A C 1
ATOM 942 O O . SER A 1 128 ? 7.736 -0.226 -20.459 1.00 66.56 128 SER A O 1
ATOM 944 N N . GLY A 1 129 ? 9.006 0.945 -19.028 1.00 64.50 129 GLY A N 1
ATOM 945 C CA . GLY A 1 129 ? 8.380 0.459 -17.795 1.00 64.50 129 GLY A CA 1
ATOM 946 C C . GLY A 1 129 ? 8.903 -0.897 -17.311 1.00 64.50 129 GLY A C 1
ATOM 947 O O . GLY A 1 129 ? 8.437 -1.393 -16.285 1.00 64.50 129 GLY A O 1
ATOM 948 N N . ASP A 1 130 ? 9.861 -1.488 -18.027 1.00 70.88 130 ASP A N 1
ATOM 949 C CA . ASP A 1 130 ? 10.590 -2.681 -17.603 1.00 70.88 130 ASP A CA 1
ATOM 950 C C . ASP A 1 130 ? 11.820 -2.313 -16.754 1.00 70.88 130 ASP A C 1
ATOM 952 O O . ASP A 1 130 ? 12.274 -1.168 -16.732 1.00 70.88 130 ASP A O 1
ATOM 956 N N . THR A 1 131 ? 12.382 -3.294 -16.045 1.00 62.88 131 THR A N 1
ATOM 957 C CA . THR A 1 131 ? 13.634 -3.125 -15.284 1.00 62.88 131 THR A CA 1
ATOM 958 C C . THR A 1 131 ? 14.873 -3.432 -16.133 1.00 62.88 131 THR A C 1
ATOM 960 O O . THR A 1 131 ? 15.933 -3.746 -15.594 1.00 62.88 131 THR A O 1
ATOM 963 N N . LYS A 1 132 ? 14.734 -3.469 -17.466 1.00 60.47 132 LYS A N 1
ATOM 964 C CA . LYS A 1 132 ? 15.758 -3.958 -18.403 1.00 60.47 132 LYS A CA 1
ATOM 965 C C . LYS A 1 132 ? 16.383 -2.861 -19.247 1.00 60.47 132 LYS A C 1
ATOM 967 O O . LYS A 1 132 ? 17.283 -3.166 -20.036 1.00 60.47 132 LYS A O 1
ATOM 972 N N . ALA A 1 133 ? 15.937 -1.615 -19.108 1.00 53.97 133 ALA A N 1
ATOM 973 C CA . ALA A 1 133 ? 16.567 -0.501 -19.794 1.00 53.97 133 ALA A CA 1
ATOM 974 C C . ALA A 1 133 ? 18.073 -0.492 -19.506 1.00 53.97 133 ALA A C 1
ATOM 976 O O . ALA A 1 133 ? 18.520 -0.425 -18.364 1.00 53.97 133 ALA A O 1
ATOM 977 N N . GLY A 1 134 ? 18.869 -0.588 -20.575 1.00 52.25 134 GLY A N 1
ATOM 978 C CA . GLY A 1 134 ? 20.297 -0.320 -20.494 1.00 52.25 134 GLY A CA 1
ATOM 979 C C . GLY A 1 134 ? 20.520 1.075 -19.908 1.00 52.25 134 GLY A C 1
ATOM 980 O O . GLY A 1 134 ? 19.678 1.951 -20.082 1.00 52.25 134 GLY A O 1
ATOM 981 N N . ALA A 1 135 ? 21.661 1.257 -19.242 1.00 52.75 135 ALA A N 1
ATOM 982 C CA . ALA A 1 135 ? 22.039 2.364 -18.351 1.00 52.75 135 ALA A CA 1
ATOM 983 C C . ALA A 1 135 ? 21.860 3.822 -18.846 1.00 52.75 135 ALA A C 1
ATOM 985 O O . ALA A 1 135 ? 22.324 4.738 -18.177 1.00 52.75 135 ALA A O 1
ATOM 986 N N . SER A 1 136 ? 21.265 4.067 -20.013 1.00 56.00 136 SER A N 1
ATOM 987 C CA . SER A 1 136 ? 21.141 5.399 -20.598 1.00 56.00 136 SER A CA 1
ATOM 988 C C . SER A 1 136 ? 19.837 6.128 -20.252 1.00 56.00 136 SER A C 1
ATOM 990 O O . SER A 1 136 ? 19.844 7.346 -20.348 1.00 56.00 136 SER A O 1
ATOM 992 N N . GLU A 1 137 ? 18.748 5.443 -19.865 1.00 65.81 137 GLU A N 1
ATOM 993 C CA . GLU A 1 137 ? 17.435 6.079 -19.600 1.00 65.81 137 GLU A CA 1
ATOM 994 C C . GLU A 1 137 ? 16.606 5.281 -18.565 1.00 65.81 137 GLU A C 1
ATOM 996 O O . GLU A 1 137 ? 15.603 4.640 -18.897 1.00 65.81 137 GLU A O 1
ATOM 1001 N N . CYS A 1 138 ? 17.040 5.277 -17.300 1.00 71.50 138 CYS A N 1
ATOM 1002 C CA . CYS A 1 138 ? 16.323 4.635 -16.191 1.00 71.50 138 CYS A CA 1
ATOM 1003 C C . CYS A 1 138 ? 16.155 5.582 -14.996 1.00 71.50 138 CYS A C 1
ATOM 1005 O O . CYS A 1 138 ? 17.060 6.345 -14.658 1.00 71.50 138 CYS A O 1
ATOM 1007 N N . THR A 1 139 ? 15.012 5.502 -14.319 1.00 79.94 139 THR A N 1
ATOM 1008 C CA . THR A 1 139 ? 14.756 6.201 -13.056 1.00 79.94 139 THR A CA 1
ATOM 1009 C C . THR A 1 139 ? 14.807 5.208 -11.902 1.00 79.94 139 THR A C 1
ATOM 1011 O O . THR A 1 139 ? 14.073 4.221 -11.894 1.00 79.94 139 THR A O 1
ATOM 1014 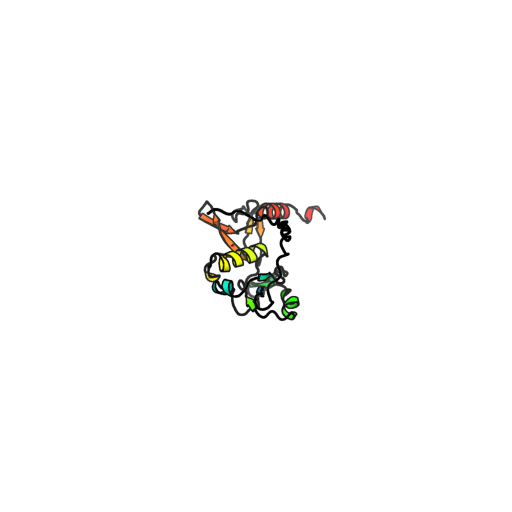N N . CYS A 1 140 ? 15.663 5.466 -10.914 1.00 83.50 140 CYS A N 1
ATOM 1015 C CA . CYS A 1 140 ? 15.714 4.676 -9.685 1.00 83.50 140 CYS A CA 1
ATOM 1016 C C . CYS A 1 140 ? 14.601 5.121 -8.725 1.00 83.50 140 CYS A C 1
ATOM 1018 O O . CYS A 1 140 ? 14.542 6.292 -8.347 1.00 83.50 140 CYS A O 1
ATOM 1020 N N . MET A 1 141 ? 13.731 4.196 -8.311 1.00 85.31 141 MET A N 1
ATOM 1021 C CA . MET A 1 141 ? 12.643 4.468 -7.361 1.00 85.31 141 MET A CA 1
ATOM 1022 C C . MET A 1 141 ? 13.064 4.160 -5.923 1.00 85.31 141 MET A C 1
ATOM 1024 O O 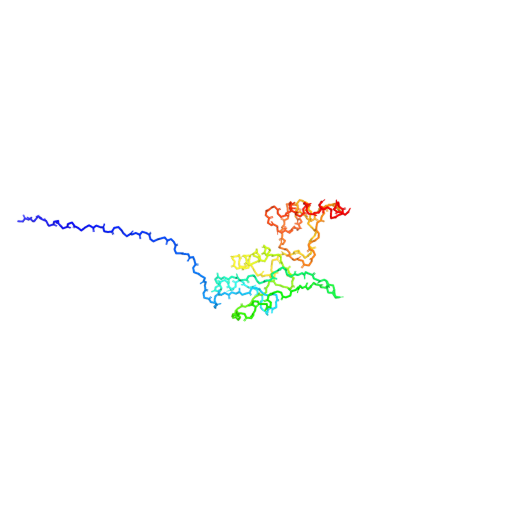. MET A 1 141 ? 12.442 3.351 -5.232 1.00 85.31 141 MET A O 1
ATOM 1028 N N . GLU A 1 142 ? 14.154 4.782 -5.491 1.00 86.94 142 GLU A N 1
ATOM 1029 C CA . GLU A 1 142 ? 14.814 4.477 -4.227 1.00 86.94 142 GLU A CA 1
ATOM 1030 C C . GLU A 1 142 ? 13.892 4.628 -3.001 1.00 86.94 142 GLU A C 1
ATOM 1032 O O . GLU A 1 142 ? 13.204 5.635 -2.832 1.00 86.94 142 GLU A O 1
ATOM 1037 N N . GLY A 1 143 ? 13.880 3.602 -2.142 1.00 86.94 143 GLY A N 1
ATOM 1038 C CA . GLY A 1 143 ? 13.113 3.548 -0.894 1.00 86.94 143 GLY A CA 1
ATOM 1039 C C . GLY A 1 143 ? 11.618 3.282 -1.057 1.00 86.94 143 GLY A C 1
ATOM 1040 O O . GLY A 1 143 ? 10.892 3.256 -0.062 1.00 86.94 143 GLY A O 1
ATOM 1041 N N . PHE A 1 144 ? 11.159 3.024 -2.284 1.00 90.56 144 PHE A N 1
ATOM 1042 C CA . PHE A 1 144 ? 9.787 2.617 -2.567 1.00 90.56 144 PHE A CA 1
ATOM 1043 C C . PHE A 1 144 ? 9.695 1.136 -2.934 1.00 90.56 144 PHE A C 1
ATOM 1045 O O . PHE A 1 144 ? 10.536 0.577 -3.639 1.00 90.56 144 PHE A O 1
ATOM 1052 N N . ARG A 1 145 ? 8.614 0.507 -2.484 1.00 93.12 145 ARG A N 1
ATOM 1053 C CA . ARG A 1 145 ? 8.218 -0.857 -2.823 1.00 93.12 145 ARG A CA 1
ATOM 1054 C C . ARG A 1 145 ? 7.109 -0.842 -3.867 1.00 93.12 145 ARG A C 1
ATOM 1056 O O . ARG A 1 145 ? 6.152 -0.084 -3.725 1.00 93.12 145 ARG A O 1
ATOM 1063 N N . TYR A 1 146 ? 7.206 -1.738 -4.848 1.00 94.56 146 TYR A N 1
ATOM 1064 C CA . TYR A 1 146 ? 6.220 -1.953 -5.912 1.00 94.56 146 TYR A CA 1
ATOM 1065 C C . TYR A 1 146 ? 5.752 -3.405 -5.942 1.00 94.56 146 TYR A C 1
ATOM 1067 O O . TYR A 1 146 ? 6.525 -4.325 -5.669 1.00 94.56 146 TYR A O 1
ATOM 1075 N N . VAL A 1 147 ? 4.491 -3.631 -6.314 1.00 95.56 147 VAL A N 1
ATOM 1076 C CA . VAL A 1 147 ? 3.987 -4.988 -6.579 1.00 95.56 147 VAL A CA 1
ATOM 1077 C C . VAL A 1 147 ? 4.642 -5.522 -7.848 1.00 95.56 147 VAL A C 1
ATOM 1079 O O . VAL A 1 147 ? 4.559 -4.899 -8.907 1.00 95.56 147 VAL A O 1
ATOM 1082 N N . ALA A 1 148 ? 5.261 -6.694 -7.754 1.00 94.19 148 ALA A N 1
ATOM 1083 C CA . ALA A 1 148 ? 5.914 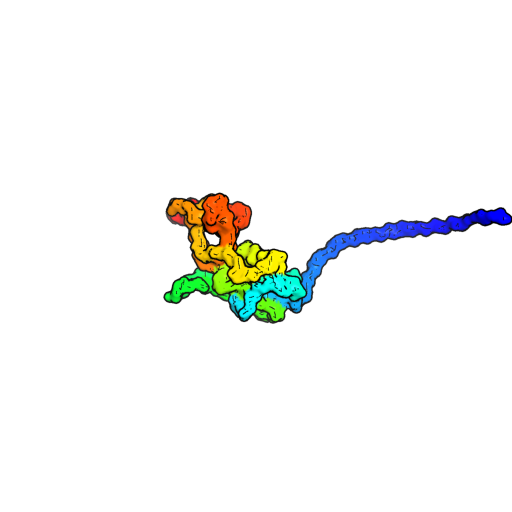-7.342 -8.877 1.00 94.19 148 ALA A CA 1
ATOM 1084 C C . ALA A 1 148 ? 4.900 -8.128 -9.720 1.00 94.19 148 ALA A C 1
ATOM 1086 O O . ALA A 1 148 ? 4.078 -8.886 -9.201 1.00 94.19 148 ALA A O 1
ATOM 1087 N N . ARG A 1 149 ? 5.004 -8.018 -11.040 1.00 92.19 149 ARG A N 1
ATOM 1088 C CA . ARG A 1 149 ? 4.288 -8.860 -12.002 1.00 92.19 149 ARG A CA 1
ATOM 1089 C C . ARG A 1 149 ? 5.286 -9.616 -12.867 1.00 92.19 149 ARG A C 1
ATOM 1091 O O . ARG A 1 149 ? 6.407 -9.162 -13.076 1.00 92.19 149 ARG A O 1
ATOM 1098 N N . ARG A 1 150 ? 4.882 -10.781 -13.371 1.00 90.00 150 ARG A N 1
ATOM 1099 C CA . ARG A 1 150 ? 5.689 -11.521 -14.346 1.00 90.00 150 ARG A CA 1
ATOM 1100 C C . ARG A 1 150 ? 5.548 -10.879 -15.723 1.00 90.00 150 ARG A C 1
ATOM 1102 O O . ARG A 1 150 ? 4.430 -10.718 -16.214 1.00 90.00 150 ARG A O 1
ATOM 1109 N N . ALA A 1 151 ? 6.678 -10.537 -16.322 1.00 83.31 151 ALA A N 1
ATOM 1110 C CA . ALA A 1 151 ? 6.798 -10.061 -17.688 1.00 83.31 151 ALA A CA 1
ATOM 1111 C C . ALA A 1 151 ? 6.568 -11.192 -18.702 1.00 83.31 151 ALA A C 1
ATOM 1113 O O . ALA A 1 151 ? 6.586 -12.379 -18.361 1.00 83.31 151 ALA A O 1
ATOM 1114 N N . ALA A 1 152 ? 6.378 -10.827 -19.973 1.00 81.25 152 ALA A N 1
ATOM 1115 C CA . ALA A 1 152 ? 6.152 -11.787 -21.058 1.00 81.25 152 ALA A CA 1
ATOM 1116 C C . ALA A 1 152 ? 7.347 -12.729 -21.293 1.00 81.25 152 ALA A C 1
ATOM 1118 O O . ALA A 1 152 ? 7.173 -13.849 -21.771 1.00 81.25 152 ALA A O 1
ATOM 1119 N N . ASP A 1 153 ? 8.551 -12.286 -20.944 1.00 81.12 153 ASP A N 1
ATOM 1120 C CA . ASP A 1 153 ? 9.788 -13.065 -21.024 1.00 81.12 153 ASP A CA 1
ATOM 1121 C C . ASP A 1 153 ? 10.090 -13.878 -19.752 1.00 81.12 153 ASP A C 1
ATOM 1123 O O . ASP A 1 153 ? 11.053 -14.644 -19.721 1.00 81.12 153 ASP A O 1
ATOM 1127 N N . GLY A 1 154 ? 9.237 -13.763 -18.731 1.00 83.25 154 GLY A N 1
ATOM 1128 C CA . GLY A 1 154 ? 9.350 -14.479 -17.471 1.00 83.25 154 GLY A CA 1
ATOM 1129 C C . GLY A 1 154 ? 10.077 -13.725 -16.361 1.00 83.25 154 GLY A C 1
ATOM 1130 O O . GLY A 1 154 ? 10.068 -14.232 -15.239 1.00 83.25 154 GLY A O 1
ATOM 1131 N N . ASP A 1 155 ? 10.648 -12.543 -16.598 1.00 85.69 155 ASP A N 1
ATOM 1132 C CA . ASP A 1 155 ? 11.267 -11.746 -15.530 1.00 85.69 155 ASP A CA 1
ATOM 1133 C C . ASP A 1 155 ? 10.228 -11.016 -14.662 1.00 85.69 155 ASP A C 1
ATOM 1135 O O . ASP A 1 155 ? 9.019 -11.101 -14.896 1.00 85.69 155 ASP A O 1
ATOM 1139 N N . TRP A 1 156 ? 10.680 -10.382 -13.578 1.00 88.81 156 TRP A N 1
ATOM 1140 C CA . TRP A 1 156 ? 9.827 -9.586 -12.696 1.00 88.81 156 TRP A CA 1
ATOM 1141 C C . TRP A 1 156 ? 9.909 -8.110 -13.070 1.00 88.81 156 TRP A C 1
ATOM 1143 O O . TRP A 1 156 ? 10.999 -7.559 -13.161 1.00 88.81 156 TRP A O 1
ATOM 1153 N N . GLU A 1 157 ? 8.755 -7.471 -13.216 1.00 90.81 157 GLU A N 1
ATOM 1154 C CA . GLU A 1 157 ? 8.627 -6.038 -13.480 1.00 90.81 157 GLU A CA 1
ATOM 1155 C C . GLU A 1 157 ? 7.722 -5.391 -12.427 1.00 90.81 157 GLU A C 1
ATOM 1157 O O . GLU A 1 157 ? 6.818 -6.056 -11.905 1.00 90.81 157 GLU A O 1
ATOM 1162 N N . PRO A 1 158 ? 7.909 -4.101 -12.109 1.00 92.56 158 PRO A N 1
ATOM 1163 C CA . PRO A 1 158 ? 6.971 -3.383 -11.265 1.00 92.56 158 PRO A CA 1
ATOM 1164 C C . PRO A 1 158 ? 5.618 -3.239 -11.975 1.00 92.56 158 PRO A C 1
ATOM 1166 O O . PRO A 1 158 ? 5.515 -3.082 -13.196 1.00 92.56 158 PRO A O 1
ATOM 1169 N N . THR A 1 159 ? 4.545 -3.298 -11.197 1.00 92.19 159 THR A N 1
ATOM 1170 C CA . THR A 1 159 ? 3.207 -2.938 -11.666 1.00 92.19 159 THR A CA 1
ATOM 1171 C C . THR A 1 159 ? 3.076 -1.427 -11.577 1.00 92.19 159 THR A C 1
ATOM 1173 O O . THR A 1 159 ? 3.125 -0.876 -10.481 1.00 92.19 159 THR A O 1
ATOM 1176 N N . LEU A 1 160 ? 2.936 -0.772 -12.727 1.00 88.06 160 LEU A N 1
ATOM 1177 C CA . LEU A 1 160 ? 2.837 0.680 -12.837 1.00 88.06 160 LEU A CA 1
ATOM 1178 C C . LEU A 1 160 ? 1.476 1.073 -13.420 1.00 88.06 160 LEU A C 1
ATOM 1180 O O . LEU A 1 160 ? 0.961 0.347 -14.276 1.00 88.06 160 LEU A O 1
ATOM 1184 N N . PRO A 1 161 ? 0.903 2.214 -13.006 1.00 86.50 161 PRO A N 1
ATOM 1185 C CA . PRO A 1 161 ? -0.260 2.784 -13.666 1.00 86.50 161 PRO A CA 1
ATOM 1186 C C . PRO A 1 161 ? 0.022 3.123 -15.131 1.00 86.50 161 PRO A C 1
ATOM 1188 O O . PRO A 1 161 ? 1.151 3.462 -15.506 1.00 86.50 161 PRO A O 1
ATOM 1191 N N . ASP A 1 162 ? -1.030 3.110 -15.944 1.00 84.69 162 ASP A N 1
ATOM 1192 C CA . ASP A 1 162 ? -0.950 3.510 -17.346 1.00 84.69 162 ASP A CA 1
ATOM 1193 C C . ASP A 1 162 ? -0.350 4.921 -17.482 1.00 84.69 162 ASP A C 1
ATOM 1195 O O . ASP A 1 162 ? -0.761 5.867 -16.808 1.00 84.69 162 ASP A O 1
ATOM 1199 N N . GLY A 1 163 ? 0.650 5.058 -18.356 1.00 82.56 163 GLY A N 1
ATOM 1200 C CA . GLY A 1 163 ? 1.357 6.319 -18.606 1.00 82.56 163 GLY A CA 1
ATOM 1201 C C . GLY A 1 163 ? 2.439 6.688 -17.582 1.00 82.56 163 GLY A C 1
ATOM 1202 O O . GLY A 1 163 ? 3.215 7.604 -17.847 1.00 82.56 163 GLY A O 1
ATOM 1203 N N . MET A 1 164 ? 2.565 5.978 -16.454 1.00 85.06 164 MET A N 1
ATOM 1204 C CA . MET A 1 164 ? 3.601 6.269 -15.450 1.00 85.06 164 MET A CA 1
ATOM 1205 C C . MET A 1 164 ? 5.017 6.037 -15.996 1.00 85.06 164 MET A C 1
ATOM 1207 O O . MET A 1 164 ? 5.898 6.868 -15.792 1.00 85.06 164 MET A O 1
ATOM 1211 N N . ALA A 1 165 ? 5.231 4.952 -16.745 1.00 82.62 165 ALA A N 1
ATOM 1212 C CA . ALA A 1 165 ? 6.522 4.668 -17.378 1.00 82.62 165 ALA A CA 1
ATOM 1213 C C . ALA A 1 165 ? 6.958 5.789 -18.340 1.00 82.62 165 ALA A C 1
ATOM 1215 O O . ALA A 1 165 ? 8.102 6.231 -18.308 1.00 82.62 165 ALA A O 1
ATOM 1216 N N . GLU A 1 166 ? 6.024 6.319 -19.137 1.00 82.44 166 GLU A N 1
ATOM 1217 C CA . GLU A 1 166 ? 6.295 7.428 -20.058 1.00 82.44 166 GLU A CA 1
ATOM 1218 C C . GLU A 1 166 ? 6.630 8.732 -19.323 1.00 82.44 166 GLU A C 1
ATOM 1220 O O . GLU A 1 166 ? 7.430 9.529 -19.810 1.00 82.44 166 GLU A O 1
ATOM 1225 N N . LEU A 1 167 ? 6.000 8.980 -18.170 1.00 83.12 167 LEU A N 1
ATOM 1226 C CA . LEU A 1 167 ? 6.307 10.141 -17.335 1.00 83.12 167 LEU A CA 1
ATOM 1227 C C . LEU A 1 167 ? 7.710 10.034 -16.738 1.00 83.12 167 LEU A C 1
ATOM 1229 O O . LEU A 1 167 ? 8.468 10.996 -16.828 1.00 83.12 167 LEU A O 1
ATOM 1233 N N . LEU A 1 168 ? 8.070 8.865 -16.203 1.00 82.06 168 LEU A N 1
ATOM 1234 C CA . LEU A 1 168 ? 9.416 8.603 -15.688 1.00 82.06 168 LEU A CA 1
ATOM 1235 C C . LEU A 1 168 ? 10.472 8.759 -16.787 1.00 82.06 168 LEU A C 1
ATOM 1237 O O . LEU A 1 168 ? 11.474 9.433 -16.574 1.00 82.06 168 LEU A O 1
ATOM 1241 N N . ALA A 1 169 ? 10.201 8.244 -17.990 1.00 78.06 169 ALA A N 1
ATOM 1242 C CA . ALA A 1 169 ? 11.072 8.412 -19.151 1.00 78.06 169 ALA A CA 1
ATOM 1243 C C . ALA A 1 169 ? 11.318 9.891 -19.491 1.00 78.06 169 ALA A C 1
ATOM 1245 O O . ALA A 1 169 ? 12.452 10.301 -19.721 1.00 78.06 169 ALA A O 1
ATOM 1246 N N . LYS A 1 170 ? 10.257 10.710 -19.493 1.00 79.00 170 LYS A N 1
ATOM 1247 C CA . LYS A 1 170 ? 10.368 12.156 -19.744 1.00 79.00 170 LYS A CA 1
ATOM 1248 C C . LYS A 1 170 ? 11.184 12.847 -18.658 1.00 79.00 170 LYS A C 1
ATOM 1250 O O . LYS A 1 170 ? 12.048 13.649 -18.978 1.00 79.00 170 LYS A O 1
ATOM 1255 N N . SER A 1 171 ? 10.952 12.505 -17.392 1.00 72.62 171 SER A N 1
ATOM 1256 C CA . SER A 1 171 ? 11.712 13.068 -16.273 1.00 72.62 171 SER A CA 1
ATOM 1257 C C . SER A 1 171 ? 13.178 12.635 -16.258 1.00 72.62 171 SER A C 1
ATOM 1259 O O . SER A 1 171 ? 14.012 13.400 -15.793 1.00 72.62 171 SER A O 1
ATOM 1261 N N . ALA A 1 172 ? 13.504 11.447 -16.770 1.00 70.88 172 ALA A N 1
ATOM 1262 C CA . ALA A 1 172 ? 14.887 11.002 -16.934 1.00 70.88 172 ALA A CA 1
ATOM 1263 C C . ALA A 1 172 ? 15.622 11.750 -18.062 1.00 70.88 172 ALA A C 1
ATOM 1265 O O . ALA A 1 172 ? 16.842 11.861 -18.009 1.00 70.88 172 ALA A O 1
ATOM 1266 N N . GLY A 1 173 ? 14.890 12.244 -19.069 1.00 61.84 173 GLY A N 1
ATOM 1267 C CA . GLY A 1 173 ? 15.434 13.032 -20.180 1.00 61.84 173 GLY A CA 1
ATOM 1268 C C . GLY A 1 173 ? 15.461 14.547 -19.946 1.00 61.84 173 GLY A C 1
ATOM 1269 O O . GLY A 1 173 ? 16.214 15.245 -20.622 1.00 61.84 173 GLY A O 1
ATOM 1270 N N . ASP A 1 174 ? 14.666 15.064 -19.004 1.00 62.69 174 ASP A N 1
ATOM 1271 C CA . ASP A 1 174 ? 14.708 16.468 -18.581 1.00 62.69 174 ASP A CA 1
ATOM 1272 C C . ASP A 1 174 ? 15.901 16.681 -17.632 1.00 62.69 174 ASP A C 1
ATOM 1274 O O . ASP A 1 174 ? 15.773 16.701 -16.405 1.00 62.69 174 ASP A O 1
ATOM 1278 N N . ASP A 1 175 ? 17.091 16.846 -18.211 1.00 53.59 175 ASP A N 1
ATOM 1279 C CA . ASP A 1 175 ? 18.279 17.242 -17.465 1.00 53.59 175 ASP A CA 1
ATOM 1280 C C . ASP A 1 175 ? 18.053 18.623 -16.830 1.00 53.59 175 ASP A C 1
ATOM 1282 O O . ASP A 1 175 ? 17.974 19.657 -17.497 1.00 53.59 175 ASP A O 1
ATOM 1286 N N . ILE A 1 176 ? 18.042 18.673 -15.495 1.00 53.12 176 ILE A N 1
ATOM 1287 C CA . ILE A 1 176 ? 18.022 19.926 -14.716 1.00 53.12 176 ILE A CA 1
ATOM 1288 C C . ILE A 1 176 ? 19.229 20.836 -15.040 1.00 53.12 176 ILE A C 1
ATOM 1290 O O . ILE A 1 176 ? 19.258 22.009 -14.665 1.00 53.12 176 ILE A O 1
ATOM 1294 N N . LEU A 1 177 ? 20.228 20.291 -15.743 1.00 52.56 177 LEU A N 1
ATOM 1295 C CA . LEU A 1 177 ? 21.432 20.963 -16.217 1.00 52.56 177 LEU A CA 1
ATOM 1296 C C . LEU A 1 177 ? 21.196 21.858 -17.442 1.00 52.56 177 LEU A C 1
ATOM 1298 O O . LEU A 1 177 ? 21.974 22.786 -17.640 1.00 52.56 177 LEU A O 1
ATOM 1302 N N . ASP A 1 178 ? 20.119 21.660 -18.209 1.00 49.97 178 ASP A N 1
ATOM 1303 C CA . ASP A 1 178 ? 19.787 22.523 -19.358 1.00 49.97 178 ASP A CA 1
ATOM 1304 C C . ASP A 1 178 ? 19.163 23.870 -18.939 1.00 49.97 178 ASP A C 1
ATOM 1306 O O . ASP A 1 178 ? 18.951 24.761 -19.764 1.00 49.97 178 ASP A O 1
ATOM 1310 N N . SER A 1 179 ? 18.876 24.038 -17.643 1.00 53.31 179 SER A N 1
ATOM 1311 C CA . SER A 1 179 ? 18.268 25.244 -17.063 1.00 53.31 179 SER A CA 1
ATOM 1312 C C . SER A 1 179 ? 19.226 26.078 -16.191 1.00 53.31 179 SER A C 1
ATOM 1314 O O . SER A 1 179 ? 18.759 26.993 -15.505 1.00 53.31 179 SER A O 1
ATOM 1316 N N . LEU A 1 180 ? 20.535 25.776 -16.195 1.00 43.47 180 LEU A N 1
ATOM 1317 C CA . LEU A 1 180 ? 21.580 26.480 -15.426 1.00 43.47 180 LEU A CA 1
ATOM 1318 C C . LEU A 1 180 ? 22.463 27.393 -16.289 1.00 43.47 180 LEU A C 1
ATOM 1320 O O . LEU A 1 180 ? 22.934 26.952 -17.359 1.00 43.47 180 LEU A O 1
#

pLDDT: mean 80.25, std 17.82, range [34.03, 98.25]

Organism: Alexandrium catenella (NCBI:txid2925)

Secondary structure (DSSP, 8-state):
-----------------PPPPPPPPPPGGGEEEE-TT-SSB--GGGGGT-SEEEE-S--PPEEE-TTS-EEE---THHHHTT--SEEEBS-SSEE-HHHHHHHHHHHHTS---GGGS-EEES-EEETTSSTT--TTSEEE-TTEEEEEEE-TTS-EEE---TTHHHHHHHHHHS-GGGG-